Protein AF-A0A816RF66-F1 (afdb_monomer)

Radius of gyration: 20.33 Å; Cα contacts (8 Å, |Δi|>4): 96; chains: 1; bounding box: 46×36×45 Å

Mean predicted aligned error: 15.89 Å

Organism: Brassica napus (NCBI:txid3708)

Nearest PDB structures (foldseek):
  7u65-assembly1_G  TM=7.970E-01  e=4.484E-01  Escherichia phage T7
  6lof-assembly1_D  TM=4.028E-01  e=7.813E+00  Zoanthus sp.

Foldseek 3Di:
DDPVVVVVVVPPPPDDDDDDDDDPDPDPDDDDPDPPPPDDDDAADDAPDKDKDKDKADDPVAQKIKIWIFIAHNVRDTDDIDMDIDGRDDDPPDD

Sequence (95 aa):
MSILQKQERTQRDGEKGRGVKNVRLKRRLQVGPKSVNPIQKWKPPPINWLKCNTDGAWHKDRENCGLGWICRGNNGKLIWVGARAIQRLGSSIVT

Secondary structure (DSSP, 8-state):
--GGGGTTTTTSS------------------------------PPPTT--EEEEEEE--TT-SEEEEEEEEE-TTS-EEEEEEEEEESPPPSS--

Structure (mmCIF, N/CA/C/O backbone):
data_AF-A0A816RF66-F1
#
_entry.id   AF-A0A816RF66-F1
#
loop_
_atom_site.group_PDB
_atom_site.id
_atom_site.type_symbol
_atom_site.label_atom_id
_atom_site.label_alt_id
_atom_site.label_comp_id
_atom_site.label_asym_id
_atom_site.label_entity_id
_atom_site.label_seq_id
_atom_site.pdbx_PDB_ins_code
_atom_site.Cartn_x
_atom_site.Cartn_y
_atom_site.Cartn_z
_atom_site.occupancy
_atom_site.B_iso_or_equiv
_atom_site.auth_seq_id
_atom_site.auth_comp_id
_atom_site.auth_asym_id
_atom_site.auth_atom_id
_atom_site.pdbx_PDB_model_num
ATOM 1 N N . MET A 1 1 ? -15.522 -18.566 -20.078 1.00 39.94 1 MET A N 1
ATOM 2 C CA . MET A 1 1 ? -14.156 -18.589 -19.504 1.00 39.94 1 MET A CA 1
ATOM 3 C C . MET A 1 1 ? -14.253 -18.239 -18.027 1.00 39.94 1 MET A C 1
ATOM 5 O O . MET A 1 1 ? -14.665 -17.134 -17.701 1.00 39.94 1 MET A O 1
ATOM 9 N N . SER A 1 2 ? -14.029 -19.229 -17.162 1.00 34.59 2 SER A N 1
ATOM 10 C CA . SER A 1 2 ? -14.412 -19.217 -15.744 1.00 34.59 2 SER A CA 1
ATOM 11 C C . SER A 1 2 ? -13.479 -18.367 -14.871 1.00 34.59 2 SER A C 1
ATOM 13 O O . SER A 1 2 ? -12.260 -18.358 -15.042 1.00 34.59 2 SER A O 1
ATOM 15 N N . ILE A 1 3 ? -14.097 -17.702 -13.898 1.00 38.66 3 ILE A N 1
ATOM 16 C CA . ILE A 1 3 ? -13.562 -16.872 -12.804 1.00 38.66 3 ILE A CA 1
ATOM 17 C C . ILE A 1 3 ? -12.369 -17.511 -12.062 1.00 38.66 3 ILE A C 1
ATOM 19 O O . ILE A 1 3 ? -11.552 -16.803 -11.478 1.00 38.66 3 ILE A O 1
ATOM 23 N N . LEU A 1 4 ? -12.223 -18.835 -12.144 1.00 38.56 4 LEU A N 1
ATOM 24 C CA . LEU A 1 4 ? -11.177 -19.609 -11.472 1.00 38.56 4 LEU A CA 1
ATOM 25 C C . LEU A 1 4 ? -9.778 -19.446 -12.101 1.00 38.56 4 LEU A C 1
ATOM 27 O O . LEU A 1 4 ? -8.778 -19.524 -11.396 1.00 38.56 4 LEU A O 1
ATOM 31 N N . GLN A 1 5 ? -9.669 -19.107 -13.392 1.00 38.38 5 GLN A N 1
ATOM 32 C CA . GLN A 1 5 ? -8.359 -18.970 -14.061 1.00 38.38 5 GLN A CA 1
ATOM 33 C C . GLN A 1 5 ? -7.602 -17.672 -13.720 1.00 38.38 5 GLN A C 1
ATOM 35 O O . GLN A 1 5 ? -6.436 -17.510 -14.093 1.00 38.38 5 GLN A O 1
ATOM 40 N N . LYS A 1 6 ? -8.247 -16.718 -13.036 1.00 39.53 6 LYS A N 1
ATOM 41 C CA . LYS A 1 6 ? -7.607 -15.459 -12.617 1.00 39.53 6 LYS A CA 1
ATOM 42 C C . LYS A 1 6 ? -6.854 -15.591 -11.292 1.00 39.53 6 LYS A C 1
ATOM 44 O O . LYS A 1 6 ? -5.965 -14.787 -11.034 1.00 39.53 6 LYS A O 1
ATOM 49 N N . GLN A 1 7 ? -7.166 -16.609 -10.490 1.00 32.97 7 GLN A N 1
ATOM 50 C CA . GLN A 1 7 ? -6.595 -16.785 -9.154 1.00 32.97 7 GLN A CA 1
ATOM 51 C C . GLN A 1 7 ? -5.209 -17.457 -9.192 1.00 32.97 7 GLN A C 1
ATOM 53 O O . GLN A 1 7 ? -4.341 -17.129 -8.387 1.00 32.97 7 GLN A O 1
ATOM 58 N N . GLU A 1 8 ? -4.952 -18.309 -10.190 1.00 34.34 8 GLU A N 1
ATOM 59 C CA . GLU A 1 8 ? -3.690 -19.058 -10.334 1.00 34.34 8 GLU A CA 1
ATOM 60 C C . GLU A 1 8 ? -2.529 -18.253 -10.942 1.00 34.34 8 GLU A C 1
ATOM 62 O O . GLU A 1 8 ? -1.373 -18.678 -10.891 1.00 34.34 8 GLU A O 1
ATOM 67 N N . ARG A 1 9 ? -2.789 -17.080 -11.537 1.00 35.66 9 ARG A N 1
ATOM 68 C CA . ARG A 1 9 ? -1.712 -16.246 -12.110 1.00 35.66 9 ARG A CA 1
ATOM 69 C C . ARG A 1 9 ? -0.977 -15.413 -11.064 1.00 35.66 9 ARG A C 1
ATOM 71 O O . ARG A 1 9 ? 0.150 -15.009 -11.311 1.00 35.66 9 ARG A O 1
ATOM 78 N N . THR A 1 10 ? -1.570 -15.205 -9.892 1.00 36.97 10 THR A N 1
ATOM 79 C CA . THR A 1 10 ? -0.999 -14.348 -8.840 1.00 36.97 10 THR A CA 1
ATOM 80 C C . THR A 1 10 ? -0.019 -15.096 -7.925 1.00 36.97 10 THR A C 1
ATOM 82 O O . THR A 1 10 ? 0.610 -14.478 -7.076 1.00 36.97 10 THR A O 1
ATOM 85 N N . GLN A 1 11 ? 0.148 -16.415 -8.090 1.00 37.28 11 GLN A N 1
ATOM 86 C CA . GLN A 1 11 ? 0.989 -17.238 -7.207 1.00 37.28 11 GLN A CA 1
ATOM 87 C C . GLN A 1 11 ? 2.373 -17.600 -7.779 1.00 37.28 11 GLN A C 1
ATOM 89 O O . GLN A 1 11 ? 3.160 -18.228 -7.079 1.00 37.28 11 GLN A O 1
ATOM 94 N N . ARG A 1 12 ? 2.705 -17.222 -9.023 1.00 38.53 12 ARG A N 1
ATOM 95 C CA . ARG A 1 12 ? 3.909 -17.739 -9.710 1.00 38.53 12 ARG A CA 1
ATOM 96 C C . ARG A 1 12 ? 5.196 -16.911 -9.610 1.00 38.53 12 ARG A C 1
ATOM 98 O O . ARG A 1 12 ? 6.236 -17.429 -9.992 1.00 38.53 12 ARG A O 1
ATOM 105 N N . ASP A 1 13 ? 5.179 -15.717 -9.018 1.00 42.41 13 ASP A N 1
ATOM 106 C CA . ASP A 1 13 ? 6.366 -14.836 -8.975 1.00 42.41 13 ASP A CA 1
ATOM 107 C C . ASP A 1 13 ? 6.880 -14.573 -7.547 1.00 42.41 13 ASP A C 1
ATOM 109 O O . ASP A 1 13 ? 7.175 -13.443 -7.160 1.00 42.41 13 ASP A O 1
ATOM 113 N N . GLY A 1 14 ? 6.968 -15.634 -6.742 1.00 43.91 14 GLY A N 1
ATOM 114 C CA . GLY A 1 14 ? 7.295 -15.562 -5.316 1.00 43.91 14 GLY A CA 1
ATOM 115 C C . GLY A 1 14 ? 8.621 -16.184 -4.884 1.00 43.91 14 GLY A C 1
ATOM 116 O O . GLY A 1 14 ? 8.823 -16.321 -3.689 1.00 43.91 14 GLY A O 1
ATOM 117 N N . GLU A 1 15 ? 9.532 -16.571 -5.780 1.00 44.94 15 GLU A N 1
ATOM 118 C CA . GLU A 1 15 ? 10.802 -17.187 -5.363 1.00 44.94 15 GLU A CA 1
ATOM 119 C C . GLU A 1 15 ? 11.971 -16.725 -6.231 1.00 44.94 15 GLU A C 1
ATOM 121 O O . GLU A 1 15 ? 12.182 -17.218 -7.334 1.00 44.94 15 GLU A O 1
ATOM 126 N N . LYS A 1 16 ? 12.748 -15.762 -5.716 1.00 43.38 16 LYS A N 1
ATOM 127 C CA . LYS A 1 16 ? 14.187 -15.582 -6.005 1.00 43.38 16 LYS A CA 1
ATOM 128 C C . LYS A 1 16 ? 14.799 -14.575 -5.023 1.00 43.38 16 LYS A C 1
ATOM 130 O O . LYS A 1 16 ? 15.314 -13.521 -5.398 1.00 43.38 16 LYS A O 1
ATOM 135 N N . GLY A 1 17 ? 14.752 -14.909 -3.734 1.00 41.66 17 GLY A N 1
ATOM 136 C CA . GLY A 1 17 ? 15.559 -14.242 -2.713 1.00 41.66 17 GLY A CA 1
ATOM 137 C C . GLY A 1 17 ? 17.012 -14.706 -2.816 1.00 41.66 17 GLY A C 1
ATOM 138 O O . GLY A 1 17 ? 17.363 -15.768 -2.313 1.00 41.66 17 GLY A O 1
ATOM 139 N N . ARG A 1 18 ? 17.864 -13.936 -3.503 1.00 44.66 18 ARG A N 1
ATOM 140 C CA . ARG A 1 18 ? 19.321 -14.146 -3.493 1.00 44.66 18 ARG A CA 1
ATOM 141 C C . ARG A 1 18 ? 19.868 -13.842 -2.094 1.00 44.66 18 ARG A C 1
ATOM 143 O O . ARG A 1 18 ? 19.519 -12.824 -1.503 1.00 44.66 18 ARG A O 1
ATOM 150 N N . GLY A 1 19 ? 20.714 -14.742 -1.590 1.00 40.62 19 GLY A N 1
ATOM 151 C CA . GLY A 1 19 ? 21.245 -14.745 -0.228 1.00 40.62 19 GLY A CA 1
ATOM 152 C C . GLY A 1 19 ? 21.845 -13.410 0.212 1.00 40.62 19 GLY A C 1
ATOM 153 O O . GLY A 1 19 ? 22.809 -12.912 -0.371 1.00 40.62 19 GLY A O 1
ATOM 154 N N . VAL A 1 20 ? 21.287 -12.856 1.285 1.00 49.88 20 VAL A N 1
ATOM 155 C CA . VAL A 1 20 ? 21.828 -11.686 1.975 1.00 49.88 20 VAL A CA 1
ATOM 156 C C . VAL A 1 20 ? 22.995 -12.153 2.844 1.00 49.88 20 VAL A C 1
ATOM 158 O O . VAL A 1 20 ? 22.807 -12.833 3.851 1.00 49.88 20 VAL A O 1
ATOM 161 N N . LYS A 1 21 ? 24.223 -11.797 2.457 1.00 43.97 21 LYS A N 1
ATOM 162 C CA . LYS A 1 21 ? 25.400 -11.941 3.323 1.00 43.97 21 LYS A CA 1
ATOM 163 C C . LYS A 1 21 ? 25.282 -10.930 4.467 1.00 43.97 21 LYS A C 1
ATOM 165 O O . LYS A 1 21 ? 25.270 -9.724 4.233 1.00 43.97 21 LYS A O 1
ATOM 170 N N . ASN A 1 22 ? 25.211 -11.422 5.702 1.00 35.56 22 ASN A N 1
ATOM 171 C CA . ASN A 1 22 ? 25.227 -10.597 6.910 1.00 35.56 22 ASN A CA 1
ATOM 172 C C . ASN A 1 22 ? 26.601 -9.930 7.086 1.00 35.56 22 ASN A C 1
ATOM 174 O O . ASN A 1 22 ? 27.502 -10.490 7.706 1.00 35.56 22 ASN A O 1
ATOM 178 N N . VAL A 1 23 ? 26.769 -8.714 6.563 1.00 48.59 23 VAL A N 1
ATOM 179 C CA . VAL A 1 23 ? 27.915 -7.861 6.901 1.00 48.59 23 VAL A CA 1
ATOM 180 C C . VAL A 1 23 ? 27.576 -7.104 8.182 1.00 48.59 23 VAL A C 1
ATOM 182 O O . VAL A 1 23 ? 26.836 -6.120 8.175 1.00 48.59 23 VAL A O 1
ATOM 185 N N . ARG A 1 24 ? 28.111 -7.566 9.315 1.00 52.50 24 ARG A N 1
ATOM 186 C CA . ARG A 1 24 ? 27.968 -6.877 10.604 1.00 52.50 24 ARG A CA 1
ATOM 187 C C . ARG A 1 24 ? 28.940 -5.697 10.673 1.00 52.50 24 ARG A C 1
ATOM 189 O O . ARG A 1 24 ? 30.012 -5.802 11.262 1.00 52.50 24 ARG A O 1
ATOM 196 N N . LEU A 1 25 ? 28.557 -4.556 10.105 1.00 50.09 25 LEU A N 1
ATOM 197 C CA . LEU A 1 25 ? 29.312 -3.311 10.258 1.00 50.09 25 LEU A CA 1
ATOM 198 C C . LEU A 1 25 ? 29.021 -2.695 11.640 1.00 50.09 25 LEU A C 1
ATOM 200 O O . LEU A 1 25 ? 28.020 -2.006 11.833 1.00 50.09 25 LEU A O 1
ATOM 204 N N . LYS A 1 26 ? 29.887 -2.945 12.631 1.00 46.12 26 LYS A N 1
ATOM 205 C CA . LYS A 1 26 ? 29.819 -2.276 13.942 1.00 46.12 26 LYS A CA 1
ATOM 206 C C . LYS A 1 26 ? 30.325 -0.832 13.819 1.00 46.12 26 LYS A C 1
ATOM 208 O O . LYS A 1 26 ? 31.467 -0.543 14.159 1.00 46.12 26 LYS A O 1
ATOM 213 N N . ARG A 1 27 ? 29.477 0.096 13.369 1.00 55.59 27 ARG A N 1
ATOM 214 C CA . ARG A 1 27 ? 29.721 1.530 13.593 1.00 55.59 27 ARG A CA 1
ATOM 215 C C . ARG A 1 27 ? 29.354 1.866 15.041 1.00 55.59 27 ARG A C 1
ATOM 217 O O . ARG A 1 27 ? 28.184 1.791 15.409 1.00 55.59 27 ARG A O 1
ATOM 224 N N . ARG A 1 28 ? 30.347 2.205 15.876 1.00 57.00 28 ARG A N 1
ATOM 225 C CA . ARG A 1 28 ? 30.110 2.845 17.183 1.00 57.00 28 ARG A CA 1
ATOM 226 C C . ARG A 1 28 ? 29.523 4.232 16.918 1.00 57.00 28 ARG A C 1
ATOM 228 O O . ARG A 1 28 ? 30.256 5.156 16.589 1.00 57.00 28 ARG A O 1
ATOM 235 N N . LEU A 1 29 ? 28.206 4.360 17.037 1.00 60.75 29 LEU A N 1
ATOM 236 C CA . LEU A 1 29 ? 27.549 5.660 17.119 1.00 60.75 29 LEU A CA 1
ATOM 237 C C . LEU A 1 29 ? 27.870 6.245 18.497 1.00 60.75 29 LEU A C 1
ATOM 239 O O . LEU A 1 29 ? 27.492 5.664 19.514 1.00 60.75 29 LEU A O 1
ATOM 243 N N . GLN A 1 30 ? 28.607 7.355 18.536 1.00 56.47 30 GLN A N 1
ATOM 244 C CA . GLN A 1 30 ? 28.768 8.143 19.756 1.00 56.47 30 GLN A CA 1
ATOM 245 C C . GLN A 1 30 ? 27.392 8.707 20.127 1.00 56.47 30 GLN A C 1
ATOM 247 O O . GLN A 1 30 ? 26.777 9.441 19.357 1.00 56.47 30 GLN A O 1
ATOM 252 N N . VAL A 1 31 ? 26.870 8.284 21.274 1.00 57.59 31 VAL A N 1
ATOM 253 C CA . VAL A 1 31 ? 25.555 8.689 21.765 1.00 57.59 31 VAL A CA 1
ATOM 254 C C . VAL A 1 31 ? 25.735 9.989 22.546 1.00 57.59 31 VAL A C 1
ATOM 256 O O . VAL A 1 31 ? 26.081 9.955 23.723 1.00 57.59 31 VAL A O 1
ATOM 259 N N . GLY A 1 32 ? 25.511 11.132 21.895 1.00 68.88 32 GLY A N 1
ATOM 260 C CA . GLY A 1 32 ? 25.200 12.375 22.611 1.00 68.88 32 GLY A CA 1
ATOM 261 C C . GLY A 1 32 ? 23.892 12.225 23.407 1.00 68.88 32 GLY A C 1
ATOM 262 O O . GLY A 1 32 ? 23.168 11.248 23.178 1.00 68.88 32 GLY A O 1
ATOM 263 N N . PRO A 1 33 ? 23.568 13.140 24.342 1.00 62.25 33 PRO A N 1
ATOM 264 C CA . PRO A 1 33 ? 22.327 13.079 25.112 1.00 62.25 33 PRO A CA 1
ATOM 265 C C . PRO A 1 33 ? 21.151 12.919 24.149 1.00 62.25 33 PRO A C 1
ATOM 267 O O . PRO A 1 33 ? 20.852 13.803 23.347 1.00 62.25 33 PRO A O 1
ATOM 270 N N . LYS A 1 34 ? 20.542 11.728 24.166 1.00 61.62 34 LYS A N 1
ATOM 271 C CA . LYS A 1 34 ? 19.432 11.396 23.281 1.00 61.62 34 LYS A CA 1
ATOM 272 C C . LYS A 1 34 ? 18.286 12.308 23.686 1.00 61.62 34 LYS A C 1
ATOM 274 O O . LYS A 1 34 ? 17.693 12.092 24.741 1.00 61.62 34 LYS A O 1
ATOM 279 N N . SER A 1 35 ? 17.951 13.290 22.853 1.00 65.94 35 SER A N 1
ATOM 280 C CA . SER A 1 35 ? 16.591 13.806 22.862 1.00 65.94 35 SER A CA 1
ATOM 281 C C . SER A 1 35 ? 15.692 12.586 22.682 1.00 65.94 35 SER A C 1
ATOM 283 O O . SER A 1 35 ? 15.763 11.871 21.678 1.00 65.94 35 SER A O 1
ATOM 285 N N . VAL A 1 36 ? 14.937 12.246 23.727 1.00 66.94 36 VAL A N 1
ATOM 286 C CA . VAL A 1 36 ? 13.970 11.154 23.671 1.00 66.94 36 VAL A CA 1
ATOM 287 C C . VAL A 1 36 ? 12.810 11.684 22.846 1.00 66.94 36 VAL A C 1
ATOM 289 O O . VAL A 1 36 ? 11.781 12.087 23.373 1.00 66.94 36 VAL A O 1
ATOM 292 N N . ASN A 1 37 ? 13.004 11.755 21.531 1.00 73.56 37 ASN A N 1
ATOM 293 C CA . ASN A 1 37 ? 11.908 11.989 20.615 1.00 73.56 37 ASN A CA 1
ATOM 294 C C . ASN A 1 37 ? 10.965 10.795 20.792 1.00 73.56 37 ASN A C 1
ATOM 296 O O . ASN A 1 37 ? 11.393 9.653 20.576 1.00 73.56 37 ASN A O 1
ATOM 300 N N . PRO A 1 38 ? 9.720 11.009 21.248 1.00 79.44 38 PRO A N 1
ATOM 301 C CA . PRO A 1 38 ? 8.799 9.909 21.449 1.00 79.44 38 PRO A CA 1
ATOM 302 C C . PRO A 1 38 ? 8.616 9.197 20.111 1.00 79.44 38 PRO A C 1
ATOM 304 O O . PRO A 1 38 ? 8.319 9.824 19.095 1.00 79.44 38 PRO A O 1
ATOM 307 N N . ILE A 1 39 ? 8.820 7.877 20.106 1.00 82.56 39 ILE A N 1
ATOM 308 C CA . ILE A 1 39 ? 8.623 7.050 18.915 1.00 82.56 39 ILE A CA 1
ATOM 309 C C . ILE A 1 39 ? 7.175 7.243 18.460 1.00 82.56 39 ILE A C 1
ATOM 311 O O . ILE A 1 39 ? 6.236 6.797 19.127 1.00 82.56 39 ILE A O 1
ATOM 315 N N . GLN A 1 40 ? 6.989 7.921 17.330 1.00 85.56 40 GLN A N 1
ATOM 316 C CA . GLN A 1 40 ? 5.668 8.192 16.787 1.00 85.56 40 GLN A CA 1
ATOM 317 C C . GLN A 1 40 ? 5.116 6.895 16.182 1.00 85.56 40 GLN A C 1
ATOM 319 O O . GLN A 1 40 ? 5.469 6.487 15.079 1.00 85.56 40 GLN A O 1
ATOM 324 N N . LYS A 1 41 ? 4.278 6.194 16.949 1.00 90.06 41 LYS A N 1
ATOM 325 C CA . LYS A 1 41 ? 3.617 4.966 16.493 1.00 90.06 41 LYS A CA 1
ATOM 326 C C . LYS A 1 41 ? 2.476 5.304 15.534 1.00 90.06 41 LYS A C 1
ATOM 328 O O . LYS A 1 41 ? 1.805 6.327 15.690 1.00 90.06 41 LYS A O 1
ATOM 333 N N . TRP A 1 42 ? 2.218 4.413 14.577 1.00 93.62 42 TRP A N 1
ATOM 334 C CA . TRP A 1 42 ? 1.028 4.493 13.730 1.00 93.62 42 TRP A CA 1
ATOM 335 C C . TRP A 1 42 ? -0.228 4.510 14.607 1.00 93.62 42 TRP A C 1
ATOM 337 O O . TRP A 1 42 ? -0.367 3.697 15.522 1.00 93.62 42 TRP A O 1
ATOM 347 N N . LYS A 1 43 ? -1.141 5.440 14.324 1.00 94.44 43 LYS A N 1
ATOM 348 C CA . LYS A 1 43 ? -2.437 5.546 15.001 1.00 94.44 43 LYS A CA 1
ATOM 349 C C . LYS A 1 43 ? -3.557 5.241 14.011 1.00 94.44 43 LYS A C 1
ATOM 351 O O . LYS A 1 43 ? -3.448 5.686 12.862 1.00 94.44 43 LYS A O 1
ATOM 356 N N . PRO A 1 44 ? -4.627 4.547 14.417 1.00 96.12 44 PRO A N 1
ATOM 357 C CA . PRO A 1 44 ? -5.798 4.398 13.566 1.00 96.12 44 PRO A CA 1
ATOM 358 C C . PRO A 1 44 ? -6.452 5.758 13.249 1.00 96.12 44 PRO A C 1
ATOM 360 O O . PRO A 1 44 ? -6.185 6.747 13.938 1.00 96.12 44 PRO A O 1
ATOM 363 N N . PRO A 1 45 ? -7.244 5.850 12.166 1.00 97.38 45 PRO A N 1
ATOM 364 C CA . PRO A 1 45 ? -8.039 7.038 11.860 1.00 97.38 45 PRO A CA 1
ATOM 365 C C . PRO A 1 45 ? -9.215 7.220 12.845 1.00 97.38 45 PRO A C 1
ATOM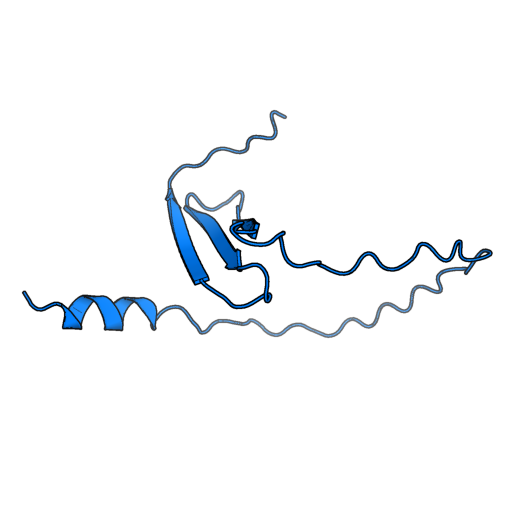 367 O O . PRO A 1 45 ? -9.551 6.285 13.575 1.00 97.38 45 PRO A O 1
ATOM 370 N N . PRO A 1 46 ? -9.873 8.395 12.851 1.00 98.00 46 PRO A N 1
ATOM 371 C CA . PRO A 1 46 ? -11.128 8.612 13.573 1.00 98.00 46 PRO A CA 1
ATOM 372 C C . PRO A 1 46 ? -12.268 7.682 13.121 1.00 98.00 46 PRO A C 1
ATOM 374 O O . PRO A 1 46 ? -12.195 7.033 12.076 1.00 98.00 46 PRO A O 1
ATOM 377 N N . ILE A 1 47 ? -13.354 7.639 13.899 1.00 97.56 47 ILE A N 1
ATOM 378 C CA . ILE A 1 47 ? -14.576 6.898 13.547 1.00 97.56 47 ILE A CA 1
ATOM 379 C C . ILE A 1 47 ? -15.128 7.390 12.202 1.00 97.56 47 ILE A C 1
ATOM 381 O O . ILE A 1 47 ? -15.106 8.585 11.933 1.00 97.56 47 ILE A O 1
ATOM 385 N N . ASN A 1 48 ? -15.611 6.463 11.367 1.00 96.00 48 ASN A N 1
ATOM 386 C CA . ASN A 1 48 ? -16.105 6.700 10.001 1.00 96.00 48 ASN A CA 1
ATOM 387 C C . ASN A 1 48 ? -15.048 7.172 8.983 1.00 96.00 48 ASN A C 1
ATOM 389 O O . ASN A 1 48 ? -15.402 7.534 7.865 1.00 96.00 48 ASN A O 1
ATOM 393 N N . TRP A 1 49 ? -13.757 7.112 9.327 1.00 97.81 49 TRP A N 1
ATOM 394 C CA . TRP A 1 49 ? -12.656 7.387 8.402 1.00 97.81 49 TRP A CA 1
ATOM 395 C C . TRP A 1 49 ? -11.862 6.130 8.049 1.00 97.81 49 TRP A C 1
ATOM 397 O O . TRP A 1 49 ? -11.727 5.190 8.839 1.00 97.81 49 TRP A O 1
ATOM 407 N N . LEU A 1 50 ? -11.259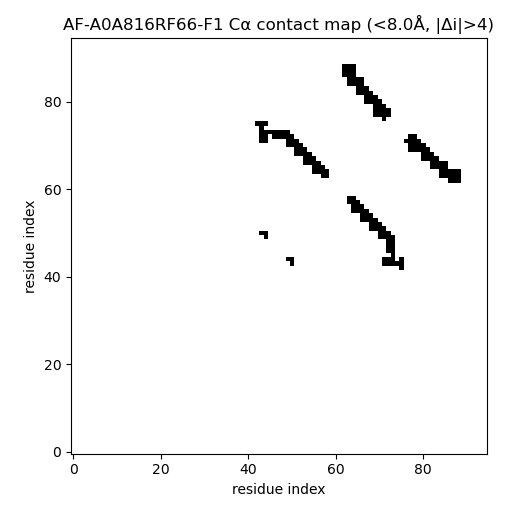 6.166 6.861 1.00 96.94 50 LEU A N 1
ATOM 408 C CA . LEU A 1 50 ? -10.233 5.226 6.428 1.00 96.94 50 LEU A CA 1
ATOM 409 C C . LEU A 1 50 ? -8.874 5.915 6.419 1.00 96.94 50 LEU A C 1
ATOM 411 O O . LEU A 1 50 ? -8.735 7.036 5.935 1.00 96.94 50 LEU A O 1
ATOM 415 N N . LYS A 1 51 ? -7.849 5.216 6.904 1.00 97.94 51 LYS A N 1
ATOM 416 C CA . LYS A 1 51 ? -6.454 5.592 6.682 1.00 97.94 51 LYS A CA 1
ATOM 417 C C . LYS A 1 51 ? -5.899 4.721 5.570 1.00 97.94 51 LYS A C 1
ATOM 419 O O . LYS A 1 51 ? -5.770 3.513 5.757 1.00 97.94 51 LYS A O 1
ATOM 424 N N . CYS A 1 52 ? -5.585 5.344 4.440 1.00 97.81 52 CYS A N 1
ATOM 425 C CA . CYS A 1 52 ? -4.875 4.708 3.342 1.00 97.81 52 CYS A CA 1
ATOM 426 C C . CYS A 1 52 ? -3.382 5.018 3.467 1.00 97.81 52 CYS A C 1
ATOM 428 O O . CYS A 1 52 ? -2.978 6.178 3.434 1.00 97.81 52 CYS A O 1
ATOM 430 N N . ASN A 1 53 ? -2.569 3.982 3.645 1.00 97.19 53 ASN A N 1
ATOM 431 C CA . ASN A 1 53 ? -1.125 4.075 3.499 1.00 97.19 53 ASN A CA 1
ATOM 432 C C . ASN A 1 53 ? -0.757 3.547 2.110 1.00 97.19 53 ASN A C 1
ATOM 434 O O . ASN A 1 53 ? -1.157 2.439 1.756 1.00 97.19 53 ASN A O 1
ATOM 438 N N . THR A 1 54 ? -0.008 4.333 1.340 1.00 97.00 54 THR A N 1
ATOM 439 C CA . THR A 1 54 ? 0.409 4.005 -0.029 1.00 97.00 54 THR A CA 1
ATOM 440 C C . THR A 1 54 ? 1.926 3.976 -0.126 1.00 97.00 54 THR A C 1
ATOM 442 O O . THR A 1 54 ? 2.592 4.739 0.573 1.00 97.00 54 THR A O 1
ATOM 445 N N . ASP A 1 55 ? 2.460 3.145 -1.013 1.00 96.06 55 ASP A N 1
ATOM 446 C CA . ASP A 1 55 ? 3.884 3.111 -1.342 1.00 96.06 55 ASP A CA 1
ATOM 447 C C . ASP A 1 55 ? 4.095 2.870 -2.841 1.00 96.06 55 ASP A C 1
ATOM 449 O O . ASP A 1 55 ? 3.253 2.263 -3.514 1.00 96.06 55 ASP A O 1
ATOM 453 N N . GLY A 1 56 ? 5.215 3.369 -3.358 1.00 93.12 56 GLY A N 1
ATOM 454 C CA . GLY A 1 56 ? 5.617 3.231 -4.750 1.00 93.12 56 GLY A CA 1
ATOM 455 C C . GLY A 1 56 ? 6.999 2.597 -4.863 1.00 93.12 56 GLY A C 1
ATOM 456 O O . GLY A 1 56 ? 7.956 3.059 -4.250 1.00 93.12 56 GLY A O 1
ATOM 457 N N . ALA A 1 57 ? 7.117 1.573 -5.703 1.00 91.12 57 ALA A N 1
ATOM 458 C CA . ALA A 1 57 ? 8.373 0.923 -6.042 1.00 91.12 57 ALA A CA 1
ATOM 459 C C . ALA A 1 57 ? 8.756 1.248 -7.490 1.00 91.12 57 ALA A C 1
ATOM 461 O O . ALA A 1 57 ? 8.002 0.969 -8.424 1.00 91.12 57 ALA A O 1
ATOM 462 N N . TRP A 1 58 ? 9.950 1.801 -7.680 1.00 90.12 58 TRP A N 1
ATOM 463 C CA . TRP A 1 58 ? 10.495 2.160 -8.987 1.00 90.12 58 TRP A CA 1
ATOM 464 C C . TRP A 1 58 ? 11.928 1.643 -9.125 1.00 90.12 58 TRP A C 1
ATOM 466 O O . TRP A 1 58 ? 12.656 1.533 -8.137 1.00 90.12 58 TRP A O 1
ATOM 476 N N . HIS A 1 59 ? 12.338 1.323 -10.351 1.00 85.12 59 HIS A N 1
ATOM 477 C CA . HIS A 1 59 ? 13.695 0.883 -10.651 1.00 85.12 59 HIS A CA 1
ATOM 478 C C . HIS A 1 59 ? 14.155 1.470 -11.985 1.00 85.12 59 HIS A C 1
ATOM 480 O O . HIS A 1 59 ? 13.527 1.217 -13.006 1.00 85.12 59 HIS A O 1
ATOM 486 N N . LYS A 1 60 ? 15.291 2.177 -11.991 1.00 84.81 60 LYS A N 1
ATOM 487 C CA . LYS A 1 60 ? 15.803 2.911 -13.164 1.00 84.81 60 LYS A CA 1
ATOM 488 C C . LYS A 1 60 ? 15.941 2.079 -14.441 1.00 84.81 60 LYS A C 1
ATOM 490 O O . LYS A 1 60 ? 15.620 2.557 -15.516 1.00 84.81 60 LYS A O 1
ATOM 4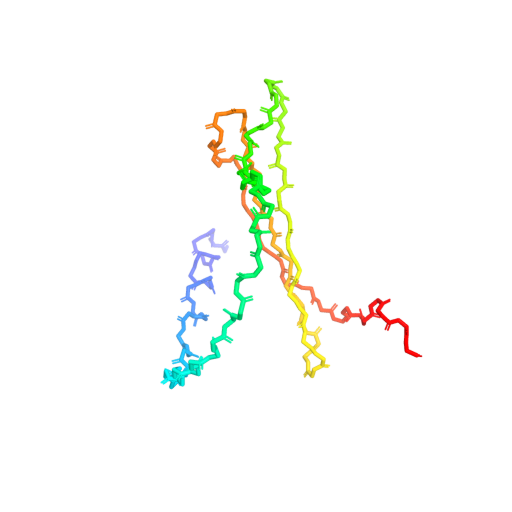95 N N . ASP A 1 61 ? 16.373 0.826 -14.304 1.00 86.69 61 ASP A N 1
ATOM 496 C CA . ASP A 1 61 ? 16.615 -0.065 -15.446 1.00 86.69 61 ASP A CA 1
ATOM 497 C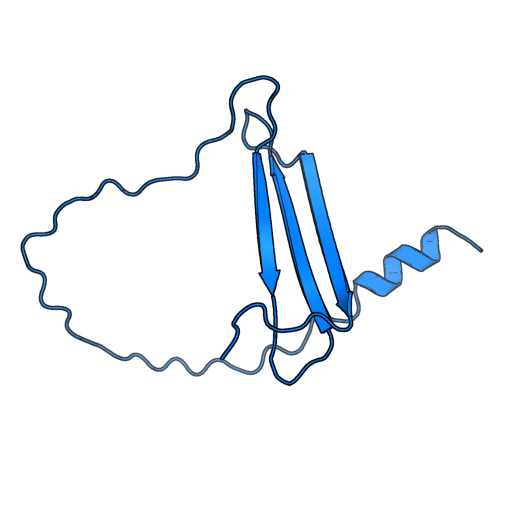 C . ASP A 1 61 ? 15.388 -0.932 -15.798 1.00 86.69 61 ASP A C 1
ATOM 499 O O . ASP A 1 61 ? 15.510 -1.905 -16.540 1.00 86.69 61 ASP A O 1
ATOM 503 N N . ARG A 1 62 ? 14.210 -0.661 -15.214 1.00 84.50 62 ARG A N 1
ATOM 504 C CA . ARG A 1 62 ? 12.969 -1.397 -15.504 1.00 84.50 62 ARG A CA 1
ATOM 505 C C . ARG A 1 62 ? 11.881 -0.435 -15.951 1.00 84.50 62 ARG A C 1
ATOM 507 O O . ARG A 1 62 ? 11.643 0.584 -15.320 1.00 84.50 62 ARG A O 1
ATOM 514 N N . GLU A 1 63 ? 11.136 -0.829 -16.975 1.00 84.62 63 GLU A N 1
ATOM 515 C CA . GLU A 1 63 ? 9.979 -0.055 -17.443 1.00 84.62 63 GLU A CA 1
ATOM 516 C C . GLU A 1 63 ? 8.751 -0.193 -16.531 1.00 84.62 63 GLU A C 1
ATOM 518 O O . GLU A 1 63 ? 7.794 0.572 -16.652 1.00 84.62 63 GLU A O 1
ATOM 523 N N . ASN A 1 64 ? 8.764 -1.164 -15.613 1.00 86.81 64 ASN A N 1
ATOM 524 C CA . ASN A 1 64 ? 7.642 -1.461 -14.731 1.00 86.81 64 ASN A CA 1
ATOM 525 C C . ASN A 1 64 ? 7.890 -0.930 -13.320 1.00 86.81 64 ASN A C 1
ATOM 527 O O . ASN A 1 64 ? 8.941 -1.165 -12.722 1.00 86.81 64 ASN A O 1
ATOM 531 N N . CYS A 1 65 ? 6.858 -0.302 -12.772 1.00 91.81 65 CYS A N 1
ATOM 532 C CA . CYS A 1 65 ? 6.793 0.232 -11.419 1.00 91.81 65 CYS A CA 1
ATOM 533 C C . CYS A 1 65 ? 5.657 -0.448 -10.655 1.00 91.81 65 CYS A C 1
ATOM 535 O O . CYS A 1 65 ? 4.675 -0.892 -11.253 1.00 91.81 65 CYS A O 1
ATOM 537 N N . GLY A 1 66 ? 5.773 -0.527 -9.335 1.00 93.44 66 GLY A N 1
ATOM 538 C CA . GLY A 1 66 ? 4.718 -1.022 -8.458 1.00 93.44 66 GLY A CA 1
ATOM 539 C C . GLY A 1 66 ? 4.088 0.118 -7.674 1.00 93.44 66 GLY A C 1
ATOM 540 O O . GLY A 1 66 ? 4.801 0.948 -7.125 1.00 93.44 66 GLY A O 1
ATOM 541 N N . LEU A 1 67 ? 2.763 0.138 -7.579 1.00 95.81 67 LEU A N 1
ATOM 542 C CA . LEU A 1 67 ? 2.044 0.891 -6.554 1.00 95.81 67 LEU A CA 1
ATOM 543 C C . LEU A 1 67 ? 1.365 -0.091 -5.611 1.00 95.81 67 LEU A C 1
ATOM 545 O O . LEU A 1 67 ? 0.770 -1.064 -6.072 1.00 95.81 67 LEU A O 1
ATOM 549 N N . GLY A 1 68 ? 1.419 0.179 -4.313 1.00 97.38 68 GLY A N 1
ATOM 550 C CA . GLY A 1 68 ? 0.731 -0.591 -3.285 1.00 97.38 68 GLY A CA 1
ATOM 551 C C . GLY A 1 68 ? -0.050 0.314 -2.346 1.00 97.38 68 GLY A C 1
ATOM 552 O O . GLY A 1 68 ? 0.348 1.450 -2.089 1.00 97.38 68 GLY A O 1
ATOM 553 N N . TRP A 1 69 ? -1.164 -0.188 -1.820 1.00 98.25 69 TRP A N 1
ATOM 554 C CA . TRP A 1 69 ? -1.925 0.508 -0.789 1.00 98.25 69 TRP A CA 1
ATOM 555 C C . TRP 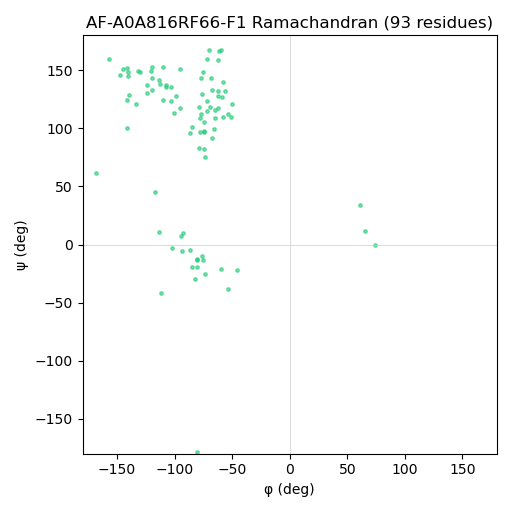A 1 69 ? -2.558 -0.446 0.216 1.00 98.25 69 TRP A C 1
ATOM 557 O O . TRP A 1 69 ? -2.929 -1.577 -0.102 1.00 98.25 69 TRP A O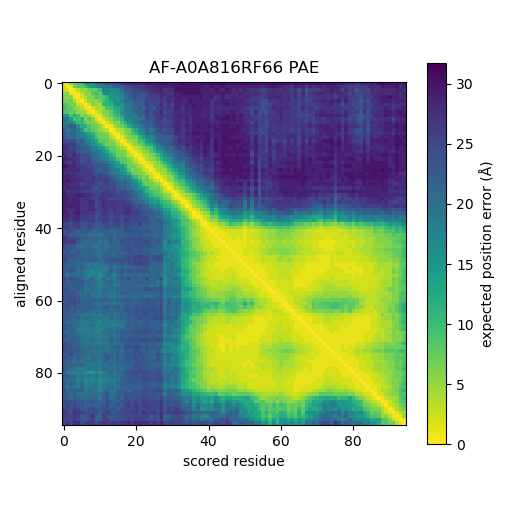 1
ATOM 567 N N . ILE A 1 70 ? -2.717 0.053 1.438 1.00 98.25 70 ILE A N 1
ATOM 568 C CA . ILE A 1 70 ? -3.447 -0.593 2.520 1.00 98.25 70 ILE A CA 1
ATOM 569 C C . ILE A 1 70 ? -4.376 0.423 3.187 1.00 98.25 70 ILE A C 1
ATOM 571 O O . ILE A 1 70 ? -3.935 1.438 3.724 1.00 98.25 70 ILE A O 1
ATOM 575 N N . CYS A 1 71 ? -5.672 0.134 3.178 1.00 98.06 71 CYS A N 1
ATOM 576 C CA . CYS A 1 71 ? -6.705 0.925 3.832 1.00 98.06 71 CYS A CA 1
ATOM 577 C C . CYS A 1 71 ? -7.127 0.239 5.128 1.00 98.06 71 CYS A C 1
ATOM 579 O O . CYS A 1 71 ? -7.566 -0.916 5.117 1.00 98.06 71 CYS A O 1
ATOM 581 N N . ARG A 1 72 ? -7.022 0.958 6.245 1.00 98.25 72 ARG A N 1
ATOM 582 C CA . ARG A 1 72 ? -7.444 0.485 7.566 1.00 98.25 72 ARG A CA 1
ATOM 583 C C . ARG A 1 72 ? -8.523 1.383 8.152 1.00 98.25 72 ARG A C 1
ATOM 585 O O . ARG A 1 72 ? -8.474 2.601 7.980 1.00 98.25 72 ARG A O 1
ATOM 592 N N . GLY A 1 73 ? -9.468 0.772 8.857 1.00 97.88 73 GLY A N 1
ATOM 593 C CA . GLY A 1 73 ? -10.512 1.479 9.598 1.00 97.88 73 GLY A CA 1
ATOM 594 C C . GLY A 1 73 ? -10.036 1.997 10.954 1.00 97.88 73 GLY A C 1
ATOM 595 O O . GLY A 1 73 ? -8.886 1.797 11.352 1.00 97.88 73 GLY A O 1
ATOM 596 N N . ASN A 1 74 ? -10.952 2.627 11.687 1.00 97.81 74 ASN A N 1
ATOM 597 C CA . ASN A 1 74 ? -10.735 3.219 13.016 1.00 97.81 74 ASN A CA 1
ATOM 598 C C . ASN A 1 74 ? -10.262 2.236 14.108 1.00 97.81 74 ASN A C 1
ATOM 600 O O . ASN A 1 74 ? -9.667 2.641 15.099 1.00 97.81 74 ASN A O 1
ATOM 604 N N . ASN A 1 75 ? -10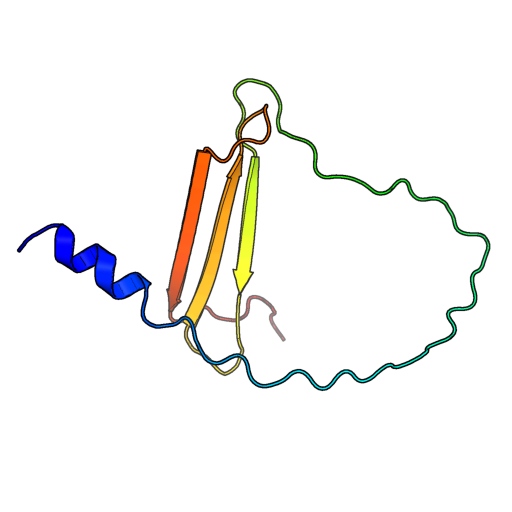.487 0.938 13.929 1.00 96.25 75 ASN A N 1
ATOM 605 C CA . ASN A 1 75 ? -10.021 -0.13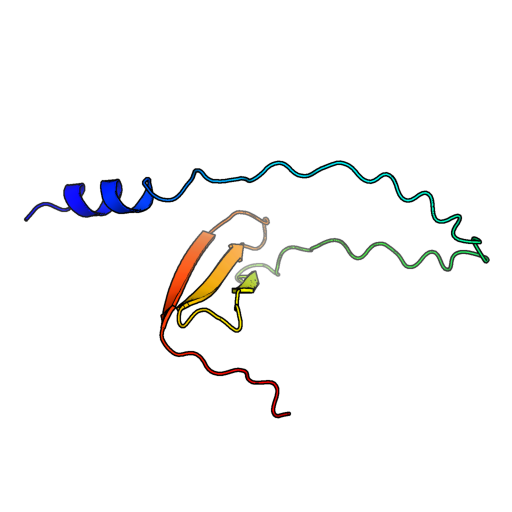0 14.814 1.00 96.25 75 ASN A CA 1
ATOM 606 C C . ASN A 1 75 ? -8.688 -0.738 14.343 1.00 96.25 75 ASN A C 1
ATOM 608 O O . ASN A 1 75 ? -8.248 -1.760 14.863 1.00 96.25 75 ASN A O 1
ATOM 612 N N . GLY A 1 76 ? -8.067 -0.151 13.317 1.00 95.12 76 GLY A N 1
ATOM 613 C CA . GL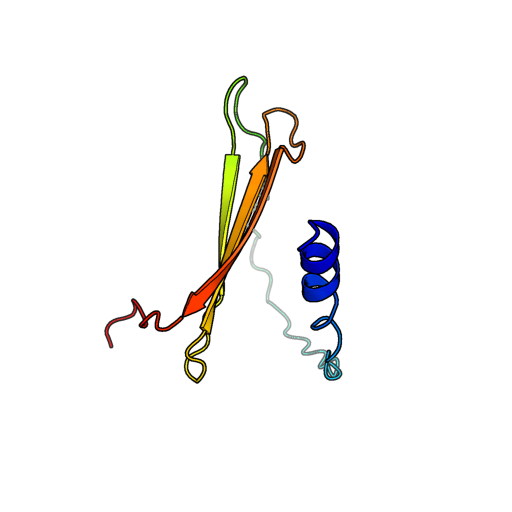Y A 1 76 ? -6.842 -0.648 12.704 1.00 95.12 76 GLY A CA 1
ATOM 614 C C . GLY A 1 76 ? -7.023 -1.887 11.827 1.00 95.12 76 GLY A C 1
ATOM 615 O O . GLY A 1 76 ? -6.035 -2.343 11.248 1.00 95.12 76 GLY A O 1
ATOM 616 N N . LYS A 1 77 ? -8.243 -2.424 11.681 1.00 96.38 77 LYS A N 1
ATOM 617 C CA . LYS A 1 77 ? -8.491 -3.587 10.822 1.00 96.38 77 LYS A CA 1
ATOM 618 C C . LYS A 1 77 ? -8.315 -3.223 9.358 1.00 96.38 77 LYS A C 1
ATOM 620 O O . LYS A 1 77 ? -8.673 -2.127 8.922 1.00 96.38 77 LYS A O 1
ATOM 625 N N . LEU A 1 78 ? -7.777 -4.182 8.612 1.00 96.62 78 LEU A N 1
ATOM 626 C CA . LEU A 1 78 ? -7.695 -4.124 7.165 1.00 96.62 78 LEU A CA 1
ATOM 627 C C . LEU A 1 78 ? -9.106 -4.081 6.572 1.00 96.62 78 LEU A C 1
ATOM 629 O O . LEU A 1 78 ? -9.932 -4.931 6.893 1.00 96.62 78 LEU A O 1
ATOM 633 N N . ILE A 1 79 ? -9.351 -3.103 5.706 1.00 97.44 79 ILE A N 1
ATOM 634 C CA . ILE A 1 79 ? -10.601 -2.978 4.948 1.00 97.44 79 ILE A CA 1
ATOM 635 C C . ILE A 1 79 ? -10.338 -3.227 3.468 1.00 97.44 79 ILE A C 1
ATOM 637 O O . ILE A 1 79 ? -11.104 -3.928 2.817 1.00 97.44 79 ILE A O 1
ATOM 641 N N . TRP A 1 80 ? -9.234 -2.697 2.939 1.00 97.81 80 TRP A N 1
ATOM 642 C CA . TRP A 1 80 ? -8.862 -2.914 1.548 1.00 97.81 80 TRP A CA 1
ATOM 643 C C . TRP A 1 80 ? -7.349 -2.938 1.373 1.00 97.81 80 TRP A C 1
ATOM 645 O O . TRP A 1 80 ? -6.618 -2.234 2.068 1.00 97.81 80 TRP A O 1
ATOM 655 N N . VAL A 1 81 ? -6.882 -3.758 0.440 1.00 98.06 81 VAL A N 1
ATOM 656 C CA . VAL A 1 81 ? -5.484 -3.841 0.028 1.00 98.06 81 VAL A CA 1
ATOM 657 C C . VAL A 1 81 ? -5.445 -4.021 -1.477 1.00 98.06 81 VAL A C 1
ATOM 659 O O . VAL A 1 81 ? -6.310 -4.679 -2.059 1.00 98.06 81 VAL A O 1
ATOM 662 N N . GLY A 1 82 ? -4.438 -3.436 -2.103 1.00 97.62 82 GLY A N 1
ATOM 663 C CA . GLY A 1 82 ? -4.208 -3.618 -3.518 1.00 97.62 82 GLY A CA 1
ATOM 664 C C . GLY A 1 82 ? -2.769 -3.338 -3.889 1.00 97.62 82 GLY A C 1
ATOM 665 O O . GLY A 1 82 ? -2.027 -2.665 -3.171 1.00 97.62 82 GLY A O 1
ATOM 666 N N . ALA A 1 83 ? -2.397 -3.880 -5.038 1.00 97.12 83 ALA A N 1
ATOM 667 C CA . ALA A 1 83 ? -1.169 -3.543 -5.719 1.00 97.12 83 ALA A CA 1
ATOM 668 C C . ALA A 1 83 ? -1.439 -3.480 -7.220 1.00 97.12 83 ALA A C 1
ATOM 670 O O . ALA A 1 83 ? -2.293 -4.200 -7.746 1.00 97.12 83 ALA A O 1
ATOM 671 N N . ARG A 1 84 ? -0.710 -2.612 -7.916 1.00 95.44 84 ARG A N 1
ATOM 672 C CA . ARG A 1 84 ? -0.801 -2.469 -9.364 1.00 95.44 84 ARG A CA 1
ATOM 673 C C . ARG A 1 84 ? 0.583 -2.283 -9.958 1.00 95.44 84 ARG A C 1
ATOM 675 O O . ARG A 1 84 ? 1.325 -1.399 -9.540 1.00 95.44 84 ARG A O 1
ATOM 682 N N . ALA A 1 85 ? 0.891 -3.091 -10.968 1.00 92.69 85 ALA A N 1
ATOM 683 C CA . ALA A 1 85 ? 2.004 -2.815 -11.860 1.00 92.69 85 ALA A CA 1
ATOM 684 C C . ALA A 1 85 ? 1.595 -1.705 -12.836 1.00 92.69 85 ALA A C 1
ATOM 686 O O . ALA A 1 85 ? 0.531 -1.777 -13.459 1.00 92.69 85 ALA A O 1
ATOM 687 N N . ILE A 1 86 ? 2.434 -0.684 -12.960 1.00 90.69 86 ILE A N 1
ATOM 688 C CA . ILE A 1 86 ? 2.280 0.390 -13.938 1.00 90.69 86 ILE A CA 1
ATOM 689 C C . ILE A 1 86 ? 3.501 0.383 -14.841 1.00 90.69 86 ILE A C 1
ATOM 691 O O . ILE A 1 86 ? 4.630 0.279 -14.371 1.00 90.69 86 ILE A O 1
ATOM 695 N N . GLN A 1 87 ? 3.259 0.466 -16.141 1.00 89.38 87 GLN A N 1
ATOM 696 C CA . GLN A 1 87 ? 4.311 0.493 -17.144 1.00 89.38 87 GLN A CA 1
ATOM 697 C C . GLN A 1 87 ? 4.640 1.938 -17.514 1.00 89.38 87 GLN A C 1
ATOM 699 O O . GLN A 1 87 ? 3.762 2.801 -17.492 1.00 89.38 87 GLN A O 1
ATOM 704 N N . ARG A 1 88 ? 5.892 2.171 -17.912 1.00 78.12 88 ARG A N 1
ATOM 705 C CA . ARG A 1 88 ? 6.375 3.420 -18.518 1.00 78.12 88 ARG A CA 1
ATOM 706 C C . ARG A 1 88 ? 6.235 4.653 -17.616 1.00 78.12 88 ARG A C 1
ATOM 708 O O . ARG A 1 88 ? 6.015 5.756 -18.109 1.00 78.12 88 ARG A O 1
ATOM 715 N N . LEU A 1 89 ? 6.379 4.481 -16.300 1.00 74.50 89 LEU A N 1
ATOM 716 C CA . LEU A 1 89 ? 6.461 5.612 -15.374 1.00 74.50 89 LEU A CA 1
ATOM 717 C C . LEU A 1 89 ? 7.875 6.216 -15.410 1.00 74.50 89 LEU A C 1
ATOM 719 O O . LEU A 1 89 ? 8.855 5.543 -15.082 1.00 74.50 89 LEU A O 1
ATOM 723 N N . GLY A 1 90 ? 7.976 7.484 -15.807 1.00 67.88 90 GLY A N 1
ATOM 724 C CA . GLY A 1 90 ? 9.222 8.247 -15.738 1.00 67.88 90 GLY A CA 1
ATOM 725 C C . GLY A 1 90 ? 9.596 8.620 -14.301 1.00 67.88 90 GLY A C 1
ATOM 726 O O . GLY A 1 90 ? 8.749 8.642 -13.407 1.00 67.88 90 GLY A O 1
ATOM 727 N N . SER A 1 91 ? 10.874 8.928 -14.079 1.00 68.88 91 SER A N 1
ATOM 728 C CA . SER A 1 91 ? 11.319 9.545 -12.826 1.00 68.88 91 SER A CA 1
ATOM 729 C C . SER A 1 91 ? 10.657 10.917 -12.661 1.00 68.88 91 SER A C 1
ATOM 731 O O . SER A 1 91 ? 10.690 11.727 -13.584 1.00 68.88 91 SER A O 1
ATOM 733 N N . SER A 1 92 ? 10.092 11.197 -11.481 1.00 66.50 92 SER A N 1
ATOM 734 C CA . SER A 1 92 ? 9.660 12.557 -11.114 1.00 66.50 92 SER A CA 1
ATOM 735 C C . SER A 1 92 ? 10.822 13.426 -10.625 1.00 66.50 92 SER A C 1
ATOM 737 O O . SER A 1 92 ? 10.653 14.636 -10.482 1.00 66.50 92 SER A O 1
ATOM 739 N N . ILE A 1 93 ? 11.986 12.828 -10.343 1.00 68.81 93 ILE A N 1
ATOM 740 C CA . ILE A 1 93 ? 13.218 13.584 -10.131 1.00 68.81 93 ILE A CA 1
ATOM 741 C C . ILE A 1 93 ? 13.665 14.057 -11.509 1.00 68.81 93 ILE A C 1
ATOM 743 O O . ILE A 1 93 ? 14.126 13.255 -12.325 1.00 68.81 93 ILE A O 1
ATOM 747 N N . VAL A 1 94 ? 13.459 15.348 -11.757 1.00 58.41 94 VAL A N 1
ATOM 748 C CA . VAL A 1 94 ? 14.129 16.074 -12.833 1.00 58.41 94 VAL A CA 1
ATOM 749 C C . VAL A 1 94 ? 15.581 16.236 -12.385 1.00 58.41 94 VAL A C 1
ATOM 751 O O . VAL A 1 94 ? 15.827 16.720 -11.279 1.00 58.41 94 VAL A O 1
ATOM 754 N N . THR A 1 95 ? 16.510 15.755 -13.206 1.00 53.47 95 THR A N 1
ATOM 755 C CA . THR A 1 95 ? 17.961 15.923 -13.011 1.00 53.47 95 THR A CA 1
ATOM 756 C C . THR A 1 95 ? 18.463 17.000 -13.948 1.00 53.47 95 THR A C 1
ATOM 758 O O . THR A 1 95 ? 17.913 17.064 -15.071 1.00 53.47 95 THR A O 1
#

pLDDT: mean 73.5, std 23.36, range [32.97, 98.25]

InterPro domains:
  IPR002156 Ribonuclease H domain [PF13456] (53-89)
  IPR052929 RNase H-like EbsB-related [PTHR47074] (33-86)

Solvent-accessible surface area (backbone atoms only — not comparable to full-atom values): 6559 Å² total; per-residue (Å²): 138,67,82,69,69,67,64,69,69,78,69,76,88,78,84,82,83,74,84,82,78,86,76,84,77,83,74,84,75,83,79,64,89,71,76,80,71,74,81,84,70,92,70,57,34,58,84,100,36,72,39,73,52,70,52,76,48,80,46,95,94,46,60,57,28,42,39,39,41,42,28,21,31,45,84,58,46,83,75,46,74,52,72,45,82,44,72,74,73,74,77,87,73,83,127